Protein AF-A0A6M5YJH8-F1 (afdb_monomer_lite)

Structure (mmCIF, N/CA/C/O backbone):
data_AF-A0A6M5YJH8-F1
#
_entry.id   AF-A0A6M5YJH8-F1
#
loop_
_atom_site.group_PDB
_atom_site.id
_atom_site.type_symbol
_atom_site.label_atom_id
_atom_site.label_alt_id
_atom_site.label_comp_id
_atom_site.label_asym_id
_atom_site.label_entity_id
_atom_site.label_seq_id
_atom_site.pdbx_PDB_ins_code
_atom_site.Cartn_x
_atom_site.Cartn_y
_atom_site.Cartn_z
_atom_site.occupancy
_atom_site.B_iso_or_equiv
_atom_site.auth_seq_id
_atom_site.auth_comp_id
_atom_site.auth_asym_id
_atom_site.auth_atom_id
_atom_site.pdbx_PDB_model_num
ATOM 1 N N . MET A 1 1 ? -9.621 18.780 42.180 1.00 40.88 1 MET A N 1
ATOM 2 C CA . MET A 1 1 ? -9.526 19.104 40.741 1.00 40.88 1 MET A CA 1
ATOM 3 C C . MET A 1 1 ? -10.287 18.037 39.972 1.00 40.88 1 MET A C 1
ATOM 5 O O . MET A 1 1 ? -9.916 16.876 40.111 1.00 40.88 1 MET A O 1
ATOM 9 N N . PRO A 1 2 ? -11.373 18.365 39.254 1.00 40.75 2 PRO A N 1
ATOM 10 C CA . PRO A 1 2 ? -12.042 17.381 38.415 1.00 40.75 2 PRO A CA 1
ATOM 11 C C . PRO A 1 2 ? -11.092 17.004 37.271 1.00 40.75 2 PRO A C 1
ATOM 13 O O . PRO A 1 2 ? -10.666 17.864 36.504 1.00 40.75 2 PRO A O 1
ATOM 16 N N . LYS A 1 3 ? -10.703 15.727 37.198 1.00 43.22 3 LYS A N 1
ATOM 17 C CA . LYS A 1 3 ? -10.041 15.171 36.016 1.00 43.22 3 LYS A CA 1
ATOM 18 C C . LYS A 1 3 ? -11.093 15.141 34.916 1.00 43.22 3 LYS A C 1
ATOM 20 O O . LYS A 1 3 ? -12.004 14.321 34.972 1.00 43.22 3 LYS A O 1
ATOM 25 N N . THR A 1 4 ? -10.998 16.057 33.963 1.00 42.94 4 THR A N 1
ATOM 26 C CA . THR A 1 4 ? -11.805 16.035 32.744 1.00 42.94 4 THR A CA 1
ATOM 27 C C . THR A 1 4 ? -11.402 14.793 31.954 1.00 42.94 4 THR A C 1
ATOM 29 O O . THR A 1 4 ? -10.432 14.810 31.204 1.00 42.94 4 THR A O 1
ATOM 32 N N . THR A 1 5 ? -12.075 13.669 32.186 1.00 55.97 5 THR A N 1
ATOM 33 C CA . THR A 1 5 ? -11.948 12.491 31.329 1.00 55.97 5 THR A CA 1
ATOM 34 C C . THR A 1 5 ? -12.554 12.863 29.983 1.00 55.97 5 THR A C 1
ATOM 36 O O . THR A 1 5 ? -13.748 13.165 29.916 1.00 55.97 5 THR A O 1
ATOM 39 N N . ALA A 1 6 ? -11.724 12.923 28.940 1.00 58.44 6 ALA A N 1
ATOM 40 C CA . ALA A 1 6 ? -12.176 13.162 27.575 1.00 58.44 6 ALA A CA 1
ATOM 41 C C . ALA A 1 6 ? -13.304 12.182 27.212 1.00 58.44 6 ALA A C 1
ATOM 43 O O . ALA A 1 6 ? -13.327 11.042 27.685 1.00 58.44 6 ALA A O 1
ATOM 44 N N . LYS A 1 7 ? -14.259 12.635 26.392 1.00 64.12 7 LYS A N 1
ATOM 45 C CA . LYS A 1 7 ? -15.301 11.745 25.871 1.00 64.12 7 LYS A CA 1
ATOM 46 C C . LYS A 1 7 ? -14.638 10.630 25.047 1.00 64.12 7 LYS A C 1
ATOM 48 O O . LYS A 1 7 ? -13.722 10.947 24.289 1.00 64.12 7 LYS A O 1
ATOM 53 N N . PRO A 1 8 ? -15.121 9.378 25.135 1.00 71.56 8 PRO A N 1
ATOM 54 C CA . PRO A 1 8 ? -14.573 8.255 24.372 1.00 71.56 8 PRO A CA 1
ATOM 55 C C . PRO A 1 8 ? -14.451 8.544 22.868 1.00 71.56 8 PRO A C 1
ATOM 57 O O . PRO A 1 8 ? -13.453 8.189 22.256 1.00 71.56 8 PRO A O 1
ATOM 60 N N . GLU A 1 9 ? -15.419 9.269 22.299 1.00 70.12 9 GLU A N 1
ATOM 61 C CA . GLU A 1 9 ? -15.432 9.694 20.890 1.00 70.12 9 GLU A CA 1
ATOM 62 C C . GLU A 1 9 ? -14.234 10.585 20.524 1.00 70.12 9 GLU A C 1
ATOM 64 O O . GLU A 1 9 ? -13.583 10.350 19.512 1.00 70.12 9 GLU A O 1
ATOM 69 N N . ALA A 1 10 ? -13.875 11.548 21.382 1.00 72.06 10 ALA A N 1
ATOM 70 C CA . ALA A 1 10 ? -12.710 12.408 21.160 1.00 72.06 10 ALA A CA 1
ATOM 71 C C . ALA A 1 10 ? -11.399 11.603 21.204 1.00 72.06 10 ALA A C 1
ATOM 73 O O . ALA A 1 10 ? -10.447 11.911 20.497 1.00 72.06 10 ALA A O 1
ATOM 74 N N . THR A 1 11 ? -11.364 10.527 21.997 1.00 85.50 11 THR A N 1
ATOM 75 C CA . THR A 1 11 ? -10.196 9.636 22.081 1.00 85.50 11 THR A CA 1
ATOM 76 C C . THR A 1 11 ? -10.056 8.768 20.826 1.00 85.50 11 THR A C 1
ATOM 78 O O . THR A 1 11 ? -8.944 8.526 20.362 1.00 85.50 11 THR A O 1
ATOM 81 N N . VAL A 1 12 ? -11.180 8.324 20.249 1.00 87.50 12 VAL A N 1
ATOM 82 C CA . VAL A 1 12 ? -11.207 7.588 18.976 1.00 87.50 12 VAL A CA 1
ATOM 83 C C . VAL A 1 12 ? -10.781 8.490 17.818 1.00 87.50 12 VAL A C 1
ATOM 85 O O . VAL A 1 12 ? -9.939 8.082 17.021 1.00 87.50 12 VAL A O 1
ATOM 88 N N . GLU A 1 13 ? -11.299 9.718 17.746 1.00 89.69 13 GLU A N 1
ATOM 89 C CA . GLU A 1 13 ? -10.948 10.683 16.696 1.00 89.69 13 GLU A CA 1
ATOM 90 C C . GLU A 1 13 ? -9.448 11.019 16.707 1.00 89.69 13 GLU A C 1
ATOM 92 O O . GLU A 1 13 ? -8.788 10.953 15.669 1.00 89.69 13 GLU A O 1
ATOM 97 N N . GLU A 1 14 ? -8.874 11.281 17.885 1.00 91.44 14 GLU A N 1
ATOM 98 C CA . GLU A 1 14 ? -7.435 11.525 18.041 1.00 91.44 14 GLU A CA 1
ATOM 99 C C . GLU A 1 14 ? -6.587 10.328 17.583 1.00 91.44 14 GLU A C 1
ATOM 101 O O . GLU A 1 14 ? -5.581 10.496 16.886 1.00 91.44 14 GLU A O 1
ATOM 106 N N . ALA A 1 15 ? -6.985 9.106 17.944 1.00 90.94 15 ALA A N 1
ATOM 107 C CA . ALA A 1 15 ? -6.270 7.899 17.540 1.00 90.94 15 ALA A CA 1
ATOM 108 C C . ALA A 1 15 ? -6.384 7.643 16.023 1.00 90.94 15 ALA A C 1
ATOM 110 O O . ALA A 1 15 ? -5.407 7.246 15.381 1.00 90.94 15 ALA A O 1
ATOM 111 N N . MET A 1 16 ? -7.549 7.929 15.436 1.00 92.69 16 MET A N 1
ATOM 112 C CA . MET A 1 16 ? -7.777 7.868 13.991 1.00 92.69 16 MET A CA 1
ATOM 113 C C . MET A 1 16 ? -6.923 8.887 13.232 1.00 92.69 16 MET A C 1
ATOM 115 O O . MET A 1 16 ? -6.332 8.547 12.203 1.00 92.69 16 MET A O 1
ATOM 119 N N . GLU A 1 17 ? -6.806 10.113 13.743 1.00 94.12 17 GLU A N 1
ATOM 120 C CA . GLU A 1 17 ? -5.974 11.153 13.136 1.00 94.12 17 GLU A CA 1
ATOM 121 C C . GLU A 1 17 ? -4.484 10.792 13.199 1.00 94.12 17 GLU A C 1
ATOM 123 O O . GLU A 1 17 ? -3.777 10.933 12.201 1.00 94.12 17 GLU A O 1
ATOM 128 N N . ARG A 1 18 ? -4.009 10.207 14.306 1.00 92.69 18 ARG A N 1
ATOM 129 C CA . ARG A 1 18 ? -2.634 9.676 14.386 1.00 92.69 18 ARG A CA 1
ATOM 130 C C . ARG A 1 18 ? -2.371 8.597 13.338 1.00 92.69 18 ARG A C 1
ATOM 132 O O . ARG A 1 18 ? -1.361 8.645 12.639 1.00 92.69 18 ARG A O 1
ATOM 139 N N . LEU A 1 19 ? -3.298 7.651 13.170 1.00 92.50 19 LEU A N 1
ATOM 140 C CA . LEU A 1 19 ? -3.178 6.620 12.135 1.00 92.50 19 LEU A CA 1
ATOM 141 C C . LEU A 1 19 ? -3.170 7.230 10.722 1.00 92.50 19 LEU A C 1
ATOM 143 O O . LEU A 1 19 ? -2.428 6.778 9.844 1.00 92.50 19 LEU A O 1
ATOM 147 N N . ARG A 1 20 ? -3.972 8.274 10.489 1.00 93.25 20 ARG A N 1
ATOM 148 C CA . ARG A 1 20 ? -3.996 9.009 9.220 1.00 93.25 20 ARG A CA 1
ATOM 149 C C . ARG A 1 20 ? -2.658 9.693 8.937 1.00 93.25 20 ARG A C 1
ATOM 151 O O . ARG A 1 20 ? -2.169 9.580 7.811 1.00 93.25 20 ARG A O 1
ATOM 158 N N . GLN A 1 21 ? -2.077 10.372 9.923 1.00 93.62 21 GLN A N 1
ATOM 159 C CA . GLN A 1 21 ? -0.781 11.047 9.799 1.00 93.62 21 GLN A CA 1
ATOM 160 C C . GLN A 1 21 ? 0.330 10.047 9.480 1.00 93.62 21 GLN A C 1
ATOM 162 O O . GLN A 1 21 ? 0.995 10.194 8.453 1.00 93.62 21 GLN A O 1
ATOM 167 N N . ALA A 1 22 ? 0.407 8.945 10.232 1.00 91.44 22 ALA A N 1
ATOM 168 C CA . ALA A 1 22 ? 1.357 7.869 9.962 1.00 91.44 22 ALA A CA 1
ATOM 169 C C . ALA A 1 22 ? 1.209 7.309 8.534 1.00 91.44 22 ALA A C 1
ATOM 171 O O . ALA A 1 22 ? 2.189 7.096 7.817 1.00 91.44 22 ALA A O 1
ATOM 172 N N . ALA A 1 23 ? -0.029 7.123 8.059 1.00 87.81 23 ALA A N 1
ATOM 173 C CA . ALA A 1 23 ? -0.267 6.686 6.689 1.00 87.81 23 ALA A CA 1
ATOM 174 C C . ALA A 1 23 ? 0.224 7.716 5.652 1.00 87.81 23 ALA A C 1
ATOM 176 O O . ALA A 1 23 ? 0.737 7.313 4.602 1.00 87.81 23 ALA A O 1
ATOM 177 N N . ILE A 1 24 ? 0.036 9.019 5.885 1.00 88.31 24 ILE A N 1
ATOM 178 C CA . ILE A 1 24 ? 0.510 10.089 4.990 1.00 88.31 24 ILE A CA 1
ATOM 179 C C . ILE A 1 24 ? 2.037 10.094 4.926 1.00 88.31 24 ILE A C 1
ATOM 181 O O . ILE A 1 24 ? 2.582 10.075 3.823 1.00 88.31 24 ILE A O 1
ATOM 185 N N . GLU A 1 25 ? 2.714 10.059 6.067 1.00 88.69 25 GLU A N 1
ATOM 186 C CA . GLU A 1 25 ? 4.179 10.081 6.155 1.00 88.69 25 GLU A CA 1
ATOM 187 C C . GLU A 1 25 ? 4.822 8.835 5.539 1.00 88.69 25 GLU A C 1
ATOM 189 O O . GLU A 1 25 ? 5.839 8.927 4.844 1.00 88.69 25 GLU A O 1
ATOM 194 N N . ALA A 1 26 ? 4.151 7.683 5.655 1.00 87.44 26 ALA A N 1
ATOM 195 C CA . ALA A 1 26 ? 4.578 6.435 5.026 1.00 87.44 26 ALA A CA 1
ATOM 196 C C . ALA A 1 26 ? 4.678 6.534 3.493 1.00 87.44 26 ALA A C 1
ATOM 198 O O . ALA A 1 26 ? 5.285 5.679 2.849 1.00 87.44 26 ALA A O 1
ATOM 199 N N . ARG A 1 27 ? 4.096 7.568 2.864 1.00 87.00 27 ARG A N 1
ATOM 200 C CA . ARG A 1 27 ? 4.273 7.819 1.424 1.00 87.00 27 ARG A CA 1
ATOM 201 C C . ARG A 1 27 ? 5.726 8.113 1.063 1.00 87.00 27 ARG A C 1
ATOM 203 O O . ARG A 1 27 ? 6.143 7.754 -0.033 1.00 87.00 27 ARG A O 1
ATOM 210 N N . SER A 1 28 ? 6.462 8.777 1.949 1.00 83.31 28 SER A N 1
ATOM 211 C CA . SER A 1 28 ? 7.805 9.292 1.674 1.00 83.31 28 SER A CA 1
ATOM 212 C C . SER A 1 28 ? 8.906 8.625 2.489 1.00 83.31 28 SER A C 1
ATOM 214 O O . SER A 1 28 ? 10.058 8.719 2.080 1.00 83.31 28 SER A O 1
ATOM 216 N N . SER A 1 29 ? 8.587 7.949 3.597 1.00 84.75 29 SER A N 1
ATOM 217 C CA . SER A 1 29 ? 9.594 7.307 4.451 1.00 84.75 29 SER A CA 1
ATOM 218 C C . SER A 1 29 ? 9.104 5.986 5.046 1.00 84.75 29 SER A C 1
ATOM 220 O O . SER A 1 29 ? 7.933 5.846 5.394 1.00 84.75 29 SER A O 1
ATOM 222 N N . SER A 1 30 ? 10.014 5.020 5.196 1.00 85.19 30 SER A N 1
ATOM 223 C CA . SER A 1 30 ? 9.796 3.797 5.983 1.00 85.19 30 SER A CA 1
ATOM 224 C C . SER A 1 30 ? 10.021 3.984 7.479 1.00 85.19 30 SER A C 1
ATOM 226 O O . SER A 1 30 ? 9.683 3.093 8.251 1.00 85.19 30 SER A O 1
ATOM 228 N N . GLU A 1 31 ? 10.608 5.104 7.902 1.00 88.19 31 GLU A N 1
ATOM 229 C CA . GLU A 1 31 ? 10.970 5.355 9.305 1.00 88.19 31 GLU A CA 1
ATOM 230 C C . GLU A 1 31 ? 9.738 5.435 10.215 1.00 88.19 31 GLU A C 1
ATOM 232 O O . GLU A 1 31 ? 9.819 5.122 11.398 1.00 88.19 31 GLU A O 1
ATOM 237 N N . VAL A 1 32 ? 8.569 5.738 9.643 1.00 89.56 32 VAL A N 1
ATOM 238 C CA . VAL A 1 32 ? 7.291 5.770 10.365 1.00 89.56 32 VAL A CA 1
ATOM 239 C C . VAL A 1 32 ? 6.746 4.374 10.698 1.00 89.56 32 VAL A C 1
ATOM 241 O O . VAL A 1 32 ? 5.706 4.267 11.335 1.00 89.56 32 VAL A O 1
ATOM 244 N N . ALA A 1 33 ? 7.396 3.280 10.280 1.00 87.25 33 ALA A N 1
ATOM 245 C CA . ALA A 1 33 ? 6.866 1.923 10.456 1.00 87.25 33 ALA A CA 1
ATOM 246 C C . ALA A 1 33 ? 6.530 1.582 11.919 1.00 87.25 33 ALA A C 1
ATOM 248 O O . ALA A 1 33 ? 5.483 0.994 12.187 1.00 87.25 33 ALA A O 1
ATOM 249 N N . GLU A 1 34 ? 7.391 1.968 12.862 1.00 89.31 34 GLU A N 1
ATOM 250 C CA . GLU A 1 34 ? 7.181 1.684 14.284 1.00 89.31 34 GLU A CA 1
ATOM 251 C C . GLU A 1 34 ? 6.054 2.541 14.880 1.00 89.31 34 GLU A C 1
ATOM 253 O O . GLU A 1 34 ? 5.202 2.041 15.614 1.00 89.31 34 GLU A O 1
ATOM 258 N N . GLU A 1 35 ? 6.006 3.828 14.532 1.00 90.12 35 GLU A N 1
ATOM 259 C CA . GLU A 1 35 ? 4.946 4.740 14.972 1.00 90.12 35 GLU A CA 1
ATOM 260 C C . GLU A 1 35 ? 3.585 4.342 14.398 1.00 90.12 35 GLU A C 1
ATOM 262 O O . GLU A 1 35 ? 2.579 4.300 15.105 1.00 90.12 35 GLU A O 1
ATOM 267 N N . ALA A 1 36 ? 3.567 3.957 13.128 1.00 89.88 36 ALA A N 1
ATOM 268 C CA . ALA A 1 36 ? 2.400 3.443 12.448 1.00 89.88 36 ALA A CA 1
ATOM 269 C C . ALA A 1 36 ? 1.862 2.165 13.111 1.00 89.88 36 ALA A C 1
ATOM 271 O O . ALA A 1 36 ? 0.651 2.025 13.293 1.00 89.88 36 ALA A O 1
ATOM 272 N N . GLN A 1 37 ? 2.754 1.257 13.516 1.00 89.31 37 GLN A N 1
ATOM 273 C CA . GLN A 1 37 ? 2.387 0.050 14.252 1.00 89.31 37 GLN A CA 1
ATOM 274 C C . GLN A 1 37 ? 1.783 0.394 15.621 1.00 89.31 37 GLN A C 1
ATOM 276 O O . GLN A 1 37 ? 0.703 -0.098 15.946 1.00 89.31 37 GLN A O 1
ATOM 281 N N . LYS A 1 38 ? 2.408 1.310 16.374 1.00 92.00 38 LYS A N 1
ATOM 282 C CA . LYS A 1 38 ? 1.885 1.810 17.658 1.00 92.00 38 LYS A CA 1
ATOM 283 C C . LYS A 1 38 ? 0.508 2.460 17.511 1.00 92.00 38 LYS A C 1
ATOM 285 O O . LYS A 1 38 ? -0.364 2.240 18.347 1.00 92.00 38 LYS A O 1
ATOM 290 N N . ALA A 1 39 ? 0.280 3.228 16.444 1.00 90.38 39 ALA A N 1
ATOM 291 C CA . ALA A 1 39 ? -1.020 3.839 16.169 1.00 90.38 39 ALA A CA 1
ATOM 292 C C . ALA A 1 39 ? -2.105 2.780 15.910 1.00 90.38 39 ALA A C 1
ATOM 294 O O . ALA A 1 39 ? -3.214 2.894 16.431 1.00 90.38 39 ALA A O 1
ATOM 295 N N . VAL A 1 40 ? -1.786 1.724 15.152 1.00 90.88 40 VAL A N 1
ATOM 296 C CA . VAL A 1 40 ? -2.705 0.597 14.916 1.00 90.88 40 VAL A CA 1
ATOM 297 C C . VAL A 1 40 ? -2.989 -0.173 16.208 1.00 90.88 40 VAL A C 1
ATOM 299 O O . VAL A 1 40 ? -4.143 -0.508 16.472 1.00 90.88 40 VAL A O 1
ATOM 302 N N . GLU A 1 41 ? -1.965 -0.460 17.011 1.00 90.50 41 GLU A N 1
ATOM 303 C CA . GLU A 1 41 ? -2.106 -1.145 18.302 1.00 90.50 41 GLU A CA 1
ATOM 304 C C . GLU A 1 41 ? -2.998 -0.353 19.255 1.00 90.50 41 GLU A C 1
ATOM 306 O O . GLU A 1 41 ? -3.983 -0.895 19.756 1.00 90.50 41 GLU A O 1
ATOM 311 N N . HIS A 1 42 ? -2.744 0.947 19.398 1.00 90.50 42 HIS A N 1
ATOM 312 C CA . HIS A 1 42 ? -3.559 1.824 20.230 1.00 90.50 42 HIS A CA 1
ATOM 313 C C . HIS A 1 42 ? -5.028 1.868 19.777 1.00 90.50 42 HIS A C 1
ATOM 315 O O . HIS A 1 42 ? -5.942 1.802 20.599 1.00 90.50 42 HIS A O 1
ATOM 321 N N . LEU A 1 43 ? -5.281 1.913 18.464 1.00 90.94 43 LEU A N 1
ATOM 322 C CA . LEU A 1 43 ? -6.644 1.889 17.930 1.00 90.94 43 LEU A CA 1
ATOM 323 C C . LEU A 1 43 ? -7.366 0.566 18.245 1.00 90.94 43 LEU A C 1
ATOM 325 O O . LEU A 1 43 ? -8.557 0.566 18.559 1.00 90.94 43 LEU A O 1
ATOM 329 N N . ASN A 1 44 ? -6.648 -0.561 18.194 1.00 90.69 44 ASN A N 1
ATOM 330 C CA . ASN A 1 44 ? -7.191 -1.872 18.556 1.00 90.69 44 ASN A CA 1
ATOM 331 C C . ASN A 1 44 ? -7.486 -1.980 20.058 1.00 90.69 44 ASN A C 1
ATOM 333 O O . ASN A 1 44 ? -8.495 -2.578 20.429 1.00 90.69 44 ASN A O 1
ATOM 337 N N . GLU A 1 45 ? -6.641 -1.403 20.915 1.00 90.88 45 GLU A N 1
ATOM 338 C CA . GLU A 1 45 ? -6.878 -1.333 22.361 1.00 90.88 45 GLU A CA 1
ATOM 339 C C . GLU A 1 45 ? -8.142 -0.529 22.679 1.00 90.88 45 GLU A C 1
ATOM 341 O O . GLU A 1 45 ? -8.998 -1.002 23.429 1.00 90.88 45 GLU A O 1
ATOM 346 N N . LEU A 1 46 ? -8.306 0.645 22.056 1.00 90.50 46 LEU A N 1
ATOM 347 C CA . LEU A 1 46 ? -9.514 1.463 22.196 1.00 90.50 46 LEU A CA 1
ATOM 348 C C . LEU A 1 46 ? -10.760 0.707 21.724 1.00 90.50 46 LEU A C 1
ATOM 350 O O . LEU A 1 46 ? -11.774 0.693 22.424 1.00 90.50 46 LEU A O 1
ATOM 354 N N . TYR A 1 47 ? -10.676 0.026 20.577 1.00 90.25 47 TYR A N 1
ATOM 355 C CA . TYR A 1 47 ? -11.776 -0.787 20.062 1.00 90.25 47 TYR A CA 1
ATOM 356 C C . TYR A 1 47 ? -12.120 -1.955 20.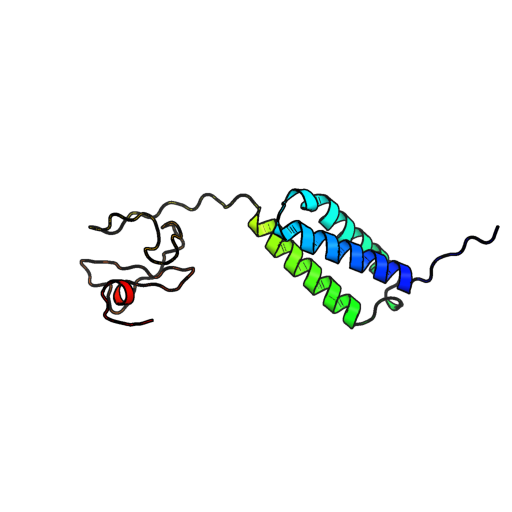993 1.00 90.25 47 TYR A C 1
ATOM 358 O O . TYR A 1 47 ? -13.293 -2.241 21.218 1.00 90.25 47 TYR A O 1
ATOM 366 N N . ALA A 1 48 ? -11.123 -2.631 21.568 1.00 90.69 48 ALA A N 1
ATOM 367 C CA . ALA A 1 48 ? -11.346 -3.719 22.515 1.00 90.69 48 ALA A CA 1
ATOM 368 C C . ALA A 1 48 ? -11.982 -3.229 23.825 1.00 90.69 48 ALA A C 1
ATOM 370 O O . ALA A 1 48 ? -12.850 -3.913 24.369 1.00 90.69 48 ALA A O 1
ATOM 371 N N . ALA A 1 49 ? -11.574 -2.052 24.307 1.00 90.00 49 ALA A N 1
ATOM 372 C CA . ALA A 1 49 ? -12.076 -1.457 25.540 1.00 90.00 49 ALA A CA 1
ATOM 373 C C . ALA A 1 49 ? -13.504 -0.913 25.400 1.00 90.00 49 ALA A C 1
ATOM 375 O O . ALA A 1 49 ? -14.303 -1.053 26.325 1.00 90.00 49 ALA A O 1
ATOM 376 N N . ASN A 1 50 ? -13.838 -0.291 24.264 1.00 89.19 50 ASN A N 1
ATOM 377 C CA . ASN A 1 50 ? -15.153 0.301 24.048 1.00 89.19 50 ASN A CA 1
ATOM 378 C C . ASN A 1 50 ? -15.566 0.278 22.570 1.00 89.19 50 ASN A C 1
ATOM 380 O O . ASN A 1 50 ? -15.413 1.259 21.844 1.00 89.19 50 ASN A O 1
ATOM 384 N N . LYS A 1 51 ? -16.153 -0.841 22.137 1.00 90.56 51 LYS A N 1
ATOM 385 C CA . LYS A 1 51 ? -16.644 -1.011 20.759 1.00 90.56 51 LYS A CA 1
ATOM 386 C C . LYS A 1 51 ? -17.772 -0.051 20.391 1.00 90.56 51 LYS A C 1
ATOM 388 O O . LYS A 1 51 ? -17.885 0.310 19.227 1.00 90.56 51 LYS A O 1
ATOM 393 N N . GLU A 1 52 ? -18.607 0.336 21.354 1.00 89.88 52 GLU A N 1
ATOM 394 C CA . GLU A 1 52 ? -19.778 1.192 21.116 1.00 89.88 52 GLU A CA 1
ATOM 395 C C . GLU A 1 52 ? -19.388 2.637 20.792 1.00 89.88 52 GLU A C 1
ATOM 397 O O . GLU A 1 52 ? -20.157 3.349 20.154 1.00 89.88 52 GLU A O 1
ATOM 402 N N . ALA A 1 53 ? -18.175 3.054 21.169 1.00 88.81 53 ALA A N 1
ATOM 403 C CA . ALA A 1 53 ? -17.619 4.349 20.787 1.00 88.81 53 ALA A CA 1
ATOM 404 C C . ALA A 1 53 ? -17.195 4.427 19.309 1.00 88.81 53 ALA A C 1
ATOM 406 O O . ALA A 1 53 ? -16.846 5.507 18.843 1.00 88.81 53 ALA A O 1
ATOM 407 N N . PHE A 1 54 ? -17.204 3.307 18.576 1.00 90.12 54 PHE A N 1
ATOM 408 C CA . PHE A 1 54 ? -16.860 3.264 17.159 1.00 90.12 54 PHE A CA 1
ATOM 409 C C . PHE A 1 54 ? -18.114 3.122 16.312 1.00 90.12 54 PHE A C 1
ATOM 411 O O . PHE A 1 54 ? -18.873 2.156 16.434 1.00 90.12 54 PHE A O 1
ATOM 418 N N . THR A 1 55 ? -18.287 4.031 15.362 1.00 91.88 55 THR A N 1
ATOM 419 C CA . THR A 1 55 ? -19.296 3.856 14.325 1.00 91.88 55 THR A CA 1
ATOM 420 C C . THR A 1 55 ? -18.842 2.812 13.301 1.00 91.88 55 THR A C 1
ATOM 422 O O . THR A 1 55 ? -17.660 2.488 13.147 1.00 91.88 55 THR A O 1
ATOM 425 N N . ALA A 1 56 ? -19.791 2.298 12.516 1.00 91.31 56 ALA A N 1
ATOM 426 C CA . ALA A 1 56 ? -19.467 1.430 11.385 1.00 91.31 56 ALA A CA 1
ATOM 427 C C . ALA A 1 56 ? -18.598 2.137 10.325 1.00 91.31 56 ALA A C 1
ATOM 429 O O . ALA A 1 56 ? -17.929 1.477 9.526 1.00 91.31 56 ALA A O 1
ATOM 430 N N . GLU A 1 57 ? -18.633 3.468 10.257 1.00 91.12 57 GLU A N 1
ATOM 431 C CA . GLU A 1 57 ? -17.768 4.244 9.372 1.00 91.12 57 GLU A CA 1
ATOM 432 C C . GLU A 1 57 ? -16.340 4.330 9.910 1.00 91.12 57 GLU A C 1
ATOM 434 O O . GLU A 1 57 ? -15.417 4.050 9.148 1.00 91.12 57 GLU A O 1
ATOM 439 N N . ASP A 1 58 ? -16.155 4.554 11.213 1.00 89.25 58 ASP A N 1
ATOM 440 C CA . ASP A 1 58 ? -14.828 4.586 11.847 1.00 89.25 58 ASP A CA 1
ATOM 441 C C . ASP A 1 58 ? -14.081 3.271 11.639 1.00 89.25 58 ASP A C 1
ATOM 443 O O . ASP A 1 58 ? -12.931 3.255 11.199 1.00 89.25 58 ASP A O 1
ATOM 447 N N . VAL A 1 59 ? -14.763 2.140 11.856 1.00 89.81 59 VAL A N 1
ATOM 448 C CA . VAL A 1 59 ? -14.181 0.808 11.637 1.00 89.81 59 VAL A CA 1
ATOM 449 C C . VAL A 1 59 ? -13.802 0.603 10.168 1.00 89.81 59 VAL A C 1
ATOM 451 O O . VAL A 1 59 ? -12.739 0.050 9.865 1.00 89.81 59 VAL A O 1
ATOM 454 N N . ARG A 1 60 ? -14.648 1.042 9.227 1.00 90.94 60 ARG A N 1
ATOM 455 C CA . ARG A 1 60 ? -14.337 0.956 7.791 1.00 90.94 60 ARG A CA 1
ATOM 456 C C . ARG A 1 60 ? -13.131 1.822 7.446 1.00 90.94 60 ARG A C 1
ATOM 458 O O . ARG A 1 60 ? -12.215 1.341 6.779 1.00 90.94 60 ARG A O 1
ATOM 465 N N . PHE A 1 61 ? -13.102 3.060 7.924 1.00 91.75 61 PHE A N 1
ATOM 466 C CA . PHE A 1 61 ? -12.037 4.005 7.628 1.00 91.75 61 PHE A CA 1
ATOM 467 C C . PHE A 1 61 ? -10.697 3.566 8.238 1.00 91.75 61 PHE A C 1
ATOM 469 O O . PHE A 1 61 ? -9.682 3.570 7.541 1.00 91.75 61 PHE A O 1
ATOM 476 N N . ALA A 1 62 ? -10.696 3.055 9.472 1.00 88.81 62 ALA A N 1
ATOM 477 C CA . ALA A 1 62 ? -9.515 2.491 10.124 1.00 88.81 62 ALA A CA 1
ATOM 478 C C . ALA A 1 62 ? -8.905 1.340 9.310 1.00 88.81 62 ALA A C 1
ATOM 480 O O . ALA A 1 62 ? -7.693 1.286 9.089 1.00 88.81 62 ALA A O 1
ATOM 481 N N . ASN A 1 63 ? -9.748 0.438 8.796 1.00 90.38 63 ASN A N 1
ATOM 482 C CA . ASN A 1 63 ? -9.297 -0.670 7.954 1.00 90.38 63 ASN A CA 1
ATOM 483 C C . ASN A 1 63 ? -8.718 -0.195 6.613 1.00 90.38 63 ASN A C 1
ATOM 485 O O . ASN A 1 63 ? -7.717 -0.752 6.154 1.00 90.38 63 ASN A O 1
ATOM 489 N N . VAL A 1 64 ? -9.299 0.845 6.004 1.00 91.38 64 VAL A N 1
ATOM 490 C CA . VAL A 1 64 ? -8.751 1.476 4.791 1.00 91.38 64 VAL A CA 1
ATOM 491 C C . VAL A 1 64 ? -7.371 2.075 5.068 1.00 91.38 64 VAL A C 1
ATOM 493 O O . VAL A 1 64 ? -6.434 1.819 4.308 1.00 91.38 64 VAL A O 1
ATOM 496 N N . LEU A 1 65 ? -7.218 2.826 6.164 1.00 88.94 65 LEU A N 1
ATOM 497 C CA . LEU A 1 65 ? -5.934 3.412 6.556 1.00 88.94 65 LEU A CA 1
ATOM 498 C C . LEU A 1 65 ? -4.879 2.334 6.815 1.00 88.94 65 LEU A C 1
ATOM 500 O O . LEU A 1 65 ? -3.774 2.432 6.283 1.00 88.94 65 LEU A O 1
ATOM 504 N N . ARG A 1 66 ? -5.235 1.263 7.534 1.00 87.69 66 ARG A N 1
ATOM 505 C CA . ARG A 1 66 ? -4.346 0.119 7.786 1.00 87.69 66 ARG A CA 1
ATOM 506 C C . ARG A 1 66 ? -3.894 -0.558 6.489 1.00 87.69 66 ARG A C 1
ATOM 508 O O . ARG A 1 66 ? -2.713 -0.857 6.333 1.00 87.69 66 ARG A O 1
ATOM 515 N N . GLY A 1 67 ? -4.811 -0.774 5.544 1.00 82.94 67 GLY A N 1
ATOM 516 C CA . GLY A 1 67 ? -4.482 -1.342 4.233 1.00 82.94 67 GLY A CA 1
ATOM 517 C C . GLY A 1 67 ? -3.537 -0.447 3.426 1.00 82.94 67 GLY A C 1
ATOM 518 O O . GLY A 1 67 ? -2.532 -0.919 2.892 1.00 82.94 67 GLY A O 1
ATOM 519 N N . ALA A 1 68 ? -3.816 0.859 3.381 1.00 84.31 68 ALA A N 1
ATOM 520 C CA . ALA A 1 68 ? -2.970 1.831 2.693 1.00 84.31 68 ALA A CA 1
ATOM 521 C C . ALA A 1 68 ? -1.569 1.927 3.316 1.00 84.31 68 ALA A C 1
ATOM 523 O O . ALA A 1 68 ? -0.576 2.003 2.593 1.00 84.31 68 ALA A O 1
ATOM 524 N N . LEU A 1 69 ? -1.489 1.907 4.645 1.00 87.56 69 LEU A N 1
ATOM 525 C CA . LEU A 1 69 ? -0.242 1.914 5.395 1.00 87.56 69 LEU A CA 1
ATOM 526 C C . LEU A 1 69 ? 0.601 0.668 5.088 1.00 87.56 69 LEU A C 1
ATOM 528 O O . LEU A 1 69 ? 1.769 0.806 4.734 1.00 87.56 69 LEU A O 1
ATOM 532 N N . GLY A 1 70 ? 0.002 -0.527 5.121 1.00 84.00 70 GLY A N 1
ATOM 533 C CA . GLY A 1 70 ? 0.690 -1.774 4.772 1.00 84.00 70 GLY A CA 1
ATOM 534 C C . GLY A 1 70 ? 1.253 -1.762 3.348 1.00 84.00 70 GLY A C 1
ATOM 535 O O . GLY A 1 70 ? 2.413 -2.110 3.141 1.00 84.00 70 GLY A O 1
ATOM 536 N N . ALA A 1 71 ? 0.475 -1.284 2.371 1.00 83.38 71 ALA A N 1
ATOM 537 C CA . ALA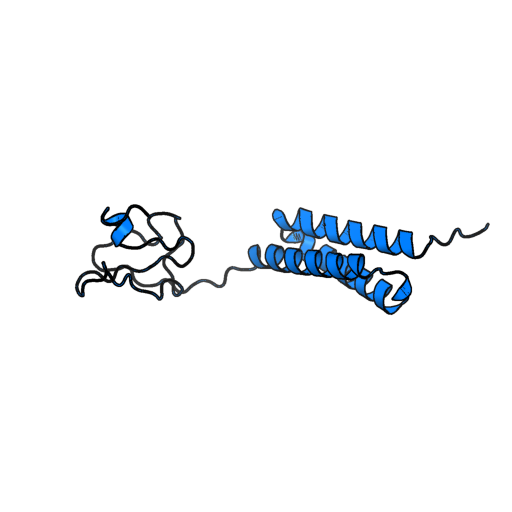 A 1 71 ? 0.937 -1.150 0.988 1.00 83.38 71 ALA A CA 1
ATOM 538 C C . ALA A 1 71 ? 2.108 -0.158 0.844 1.00 83.38 71 ALA A C 1
ATOM 540 O O . ALA A 1 71 ? 3.044 -0.412 0.086 1.00 83.38 71 ALA A O 1
ATOM 541 N N . ARG A 1 72 ? 2.072 0.962 1.577 1.00 87.25 72 ARG A N 1
ATOM 542 C CA . ARG A 1 72 ? 3.132 1.983 1.561 1.00 87.25 72 ARG A CA 1
ATOM 543 C C . ARG A 1 72 ? 4.415 1.482 2.210 1.00 87.25 72 ARG A C 1
ATOM 545 O O . ARG A 1 72 ? 5.471 1.571 1.596 1.00 87.25 72 ARG A O 1
ATOM 552 N N . LEU A 1 73 ? 4.327 0.896 3.401 1.00 84.12 73 LEU A N 1
ATOM 553 C CA . LEU A 1 73 ? 5.489 0.333 4.088 1.00 84.12 73 LEU A CA 1
ATOM 554 C C . LEU A 1 73 ? 6.106 -0.825 3.292 1.00 84.12 73 LEU A C 1
ATOM 556 O O . LEU A 1 73 ? 7.324 -0.891 3.155 1.00 84.12 73 LEU A O 1
ATOM 560 N N . ALA A 1 74 ? 5.284 -1.680 2.674 1.00 83.75 74 ALA A N 1
ATOM 561 C CA . ALA A 1 74 ? 5.769 -2.742 1.793 1.00 83.75 74 ALA A CA 1
ATOM 562 C C . ALA A 1 74 ? 6.512 -2.205 0.556 1.00 83.75 74 ALA A C 1
ATOM 564 O O . ALA A 1 74 ? 7.448 -2.849 0.087 1.00 83.75 74 ALA A O 1
ATOM 565 N N . ALA A 1 75 ? 6.143 -1.026 0.043 1.00 81.06 75 ALA A N 1
ATOM 566 C CA . ALA A 1 75 ? 6.844 -0.395 -1.078 1.00 81.06 75 ALA A CA 1
ATOM 567 C C . ALA A 1 75 ? 8.276 0.047 -0.722 1.00 81.06 75 ALA A C 1
ATOM 569 O O . ALA A 1 75 ? 9.133 0.089 -1.609 1.00 81.06 75 ALA A O 1
ATOM 570 N N . HIS A 1 76 ? 8.528 0.339 0.558 1.00 81.12 76 HIS A N 1
ATOM 571 C CA . HIS A 1 76 ? 9.862 0.633 1.095 1.00 81.12 76 HIS A CA 1
ATOM 572 C C . HIS A 1 76 ? 10.592 -0.600 1.627 1.00 81.12 76 HIS A C 1
ATOM 574 O O . HIS A 1 76 ? 11.790 -0.537 1.901 1.00 81.12 76 HIS A O 1
ATOM 580 N N . GLY A 1 77 ? 9.884 -1.720 1.781 1.00 71.38 77 GLY A N 1
ATOM 581 C CA . GLY A 1 77 ? 10.487 -2.989 2.156 1.00 71.38 77 GLY A CA 1
ATOM 582 C C . GLY A 1 77 ? 11.594 -3.385 1.174 1.00 71.38 77 GLY A C 1
ATOM 583 O O . GLY A 1 77 ? 11.587 -2.952 0.013 1.00 71.38 77 GLY A O 1
ATOM 584 N N . PRO A 1 78 ? 12.559 -4.214 1.609 1.00 63.50 78 PRO A N 1
ATOM 585 C CA . PRO A 1 78 ? 13.592 -4.716 0.721 1.00 63.50 78 PRO A CA 1
ATOM 586 C C . PRO A 1 78 ? 12.906 -5.389 -0.465 1.00 63.50 78 PRO A C 1
ATOM 588 O O . PRO A 1 78 ? 12.244 -6.418 -0.318 1.00 63.50 78 PRO A O 1
ATOM 591 N N . LYS A 1 79 ? 13.037 -4.784 -1.651 1.00 65.88 79 LYS A N 1
ATOM 592 C CA . LYS A 1 79 ? 12.612 -5.419 -2.895 1.00 65.88 79 LYS A CA 1
ATOM 593 C C . LYS A 1 79 ? 13.414 -6.703 -2.969 1.00 65.88 79 LYS A C 1
ATOM 595 O O . LYS A 1 79 ? 14.632 -6.639 -3.140 1.00 65.88 79 LYS A O 1
ATOM 600 N N . VAL A 1 80 ? 12.748 -7.843 -2.763 1.00 64.00 80 VAL A N 1
ATOM 601 C CA . VAL A 1 80 ? 13.359 -9.159 -2.955 1.00 64.00 80 VAL A CA 1
ATOM 602 C C . VAL A 1 80 ? 14.099 -9.074 -4.276 1.00 64.00 80 VAL A C 1
ATOM 604 O O . VAL A 1 80 ? 13.511 -8.645 -5.271 1.00 64.00 80 VAL A O 1
ATOM 607 N N . ALA A 1 81 ? 15.405 -9.341 -4.248 1.00 65.44 81 ALA A N 1
ATOM 608 C CA . ALA A 1 81 ? 16.234 -9.202 -5.427 1.00 65.44 81 ALA A CA 1
ATOM 609 C C . ALA A 1 81 ? 15.652 -10.120 -6.500 1.00 65.44 81 ALA A C 1
ATOM 611 O O . ALA A 1 81 ? 15.793 -11.341 -6.435 1.00 65.44 81 ALA A O 1
ATOM 612 N N . HIS A 1 82 ? 14.931 -9.519 -7.441 1.00 75.19 82 HIS A N 1
ATOM 613 C CA . HIS A 1 82 ? 14.303 -10.260 -8.508 1.00 75.19 82 HIS A CA 1
ATOM 614 C C . HIS A 1 82 ? 15.404 -10.950 -9.314 1.00 75.19 82 HIS A C 1
ATOM 616 O O . HIS A 1 82 ? 16.461 -10.375 -9.608 1.00 75.19 8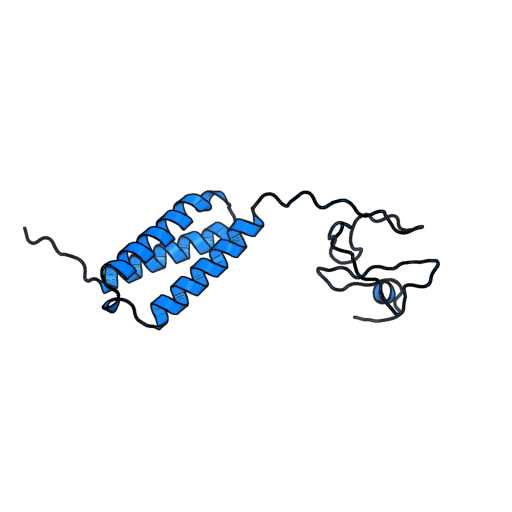2 HIS A O 1
ATOM 622 N N . THR A 1 83 ? 15.176 -12.217 -9.632 1.00 81.69 83 THR A N 1
ATOM 623 C CA . THR A 1 83 ? 16.117 -13.005 -10.411 1.00 81.69 83 THR A CA 1
ATOM 624 C C . THR A 1 83 ? 16.120 -12.453 -11.827 1.00 81.69 83 THR A C 1
ATOM 626 O O . THR A 1 83 ? 15.137 -12.552 -12.565 1.00 81.69 83 THR A O 1
ATOM 629 N N . LYS A 1 84 ? 17.249 -11.860 -12.230 1.00 83.19 84 LYS A N 1
ATOM 630 C CA . LYS A 1 84 ? 17.414 -11.327 -13.585 1.00 83.19 84 LYS A CA 1
ATOM 631 C C . LYS A 1 84 ? 17.059 -12.402 -14.605 1.00 83.19 84 LYS A C 1
ATOM 633 O O . LYS A 1 84 ? 17.639 -13.488 -14.612 1.00 83.19 84 LYS A O 1
ATOM 638 N N . LYS A 1 85 ? 16.139 -12.078 -15.509 1.00 84.94 85 LYS A N 1
ATOM 639 C CA . LYS A 1 85 ? 15.761 -12.983 -16.591 1.00 84.94 85 LYS A CA 1
ATOM 640 C C . LYS A 1 85 ? 16.630 -12.687 -17.803 1.00 84.94 85 LYS A C 1
ATOM 642 O O . LYS A 1 85 ? 16.863 -11.529 -18.144 1.00 84.94 85 LYS A O 1
ATOM 647 N N . ALA A 1 86 ? 17.098 -13.734 -18.481 1.00 82.81 86 ALA A N 1
ATOM 648 C CA . ALA A 1 86 ? 17.955 -13.580 -19.653 1.00 82.81 86 ALA A CA 1
ATOM 649 C C . ALA A 1 86 ? 17.316 -12.645 -20.694 1.00 82.81 86 ALA A C 1
ATOM 651 O O . ALA A 1 86 ? 16.105 -12.718 -20.956 1.00 82.81 86 ALA A O 1
ATOM 652 N N . LYS A 1 87 ? 18.142 -11.780 -21.294 1.00 81.56 87 LYS A N 1
ATOM 653 C CA . LYS A 1 87 ? 17.738 -10.924 -22.413 1.00 81.56 87 LYS A CA 1
ATOM 654 C C . LYS A 1 87 ? 17.325 -11.792 -23.599 1.00 81.56 87 LYS A C 1
ATOM 656 O O . LYS A 1 87 ? 17.896 -12.854 -23.844 1.00 81.56 87 LYS A O 1
ATOM 661 N N . ARG A 1 88 ? 16.331 -11.329 -24.353 1.00 79.81 88 ARG A N 1
ATOM 662 C CA . ARG A 1 88 ? 15.959 -11.956 -25.624 1.00 79.81 88 ARG A CA 1
ATOM 663 C C . ARG A 1 88 ? 17.123 -11.826 -26.610 1.00 79.81 88 ARG A C 1
ATOM 665 O O . ARG A 1 88 ? 17.823 -10.814 -26.619 1.00 79.81 88 ARG A O 1
ATOM 672 N N . LYS A 1 89 ? 17.297 -12.826 -27.477 1.00 75.94 89 LYS A N 1
ATOM 673 C CA . LYS A 1 89 ? 18.275 -12.771 -28.570 1.00 75.94 89 LYS A CA 1
ATOM 674 C C . LYS A 1 89 ? 18.060 -11.500 -29.405 1.00 75.94 89 LYS A C 1
ATOM 676 O O . LYS A 1 89 ? 16.963 -11.266 -29.907 1.00 75.94 89 LYS A O 1
ATOM 681 N N . GLY A 1 90 ? 19.104 -10.681 -29.523 1.00 76.62 90 GLY A N 1
ATOM 682 C CA . GLY A 1 90 ? 19.084 -9.423 -30.276 1.00 76.62 90 GLY A CA 1
ATOM 683 C C . GLY A 1 90 ? 18.558 -8.196 -29.520 1.00 76.62 90 GLY A C 1
ATOM 684 O O . GLY A 1 90 ? 18.633 -7.098 -30.065 1.00 76.62 90 GLY A O 1
ATOM 685 N N . ASP A 1 91 ? 18.066 -8.330 -28.282 1.00 80.62 91 ASP A N 1
ATOM 686 C CA . ASP A 1 91 ? 17.669 -7.171 -27.473 1.00 80.62 91 ASP A CA 1
ATOM 687 C C . ASP A 1 91 ? 18.847 -6.633 -26.654 1.00 80.62 91 ASP A C 1
ATOM 689 O O . ASP A 1 91 ? 19.605 -7.392 -26.045 1.00 80.62 91 ASP A O 1
ATOM 693 N N . LYS A 1 92 ? 18.995 -5.306 -26.630 1.00 81.81 92 LYS A N 1
ATOM 694 C CA . LYS A 1 92 ? 20.061 -4.625 -25.876 1.00 81.81 92 LYS A CA 1
ATOM 695 C C . LYS A 1 92 ? 19.605 -4.179 -24.486 1.00 81.81 92 LYS A C 1
ATOM 697 O O . LYS A 1 92 ? 20.450 -3.999 -23.615 1.00 81.81 92 LYS A O 1
ATOM 702 N N . LEU A 1 93 ? 18.295 -4.037 -24.286 1.00 85.06 93 LEU A N 1
ATOM 703 C CA . LEU A 1 93 ? 17.702 -3.517 -23.056 1.00 85.06 93 LEU A CA 1
ATOM 704 C C . LEU A 1 93 ? 17.544 -4.630 -22.012 1.00 85.06 93 LEU A C 1
ATOM 706 O O . LEU A 1 93 ? 17.155 -5.754 -22.332 1.00 85.06 93 LEU A O 1
ATOM 710 N N . ASP A 1 94 ? 17.839 -4.302 -20.760 1.00 88.81 94 ASP A N 1
ATOM 711 C CA . ASP A 1 94 ? 17.602 -5.119 -19.565 1.00 88.81 94 ASP A CA 1
ATOM 712 C C . ASP A 1 94 ? 16.364 -4.654 -18.781 1.00 88.81 94 ASP A C 1
ATOM 714 O O . ASP A 1 94 ? 16.154 -5.049 -17.639 1.00 88.81 94 ASP A O 1
ATOM 718 N N . HIS A 1 95 ? 15.531 -3.828 -19.408 1.00 90.19 95 HIS A N 1
ATOM 719 C CA . HIS A 1 95 ? 14.315 -3.248 -18.857 1.00 90.19 95 HIS A CA 1
ATOM 720 C C . HIS A 1 95 ? 13.237 -3.128 -19.943 1.00 90.19 95 HIS A C 1
ATOM 722 O O . HIS A 1 95 ? 13.501 -3.244 -21.144 1.00 90.19 95 HIS A O 1
ATOM 728 N N . CYS A 1 96 ? 11.994 -2.893 -19.526 1.00 88.81 96 CYS A N 1
ATOM 729 C CA . CYS A 1 96 ? 10.903 -2.555 -20.423 1.00 88.81 96 CYS A CA 1
ATOM 730 C C . CYS A 1 96 ? 11.229 -1.260 -21.170 1.00 88.81 96 CYS A C 1
ATOM 732 O O . CYS A 1 96 ? 11.438 -0.219 -20.552 1.00 88.81 96 CYS A O 1
ATOM 734 N N . TRP A 1 97 ? 11.179 -1.311 -22.500 1.00 88.69 97 TRP A N 1
ATOM 735 C CA . TRP A 1 97 ? 11.428 -0.162 -23.372 1.00 88.69 97 TRP A CA 1
ATOM 736 C C . TRP A 1 97 ? 10.486 1.033 -23.126 1.00 88.69 97 TRP A C 1
ATOM 738 O O . TRP A 1 97 ? 10.823 2.141 -23.528 1.00 88.69 97 TRP A O 1
ATOM 748 N N . ARG A 1 98 ? 9.319 0.814 -22.495 1.00 89.69 98 ARG A N 1
ATOM 749 C CA . ARG A 1 98 ? 8.299 1.843 -22.227 1.00 89.69 98 ARG A CA 1
ATOM 750 C C . ARG A 1 98 ? 8.389 2.411 -20.811 1.00 89.69 98 ARG A C 1
ATOM 752 O O . ARG A 1 98 ? 8.497 3.617 -20.649 1.00 89.69 98 ARG A O 1
ATOM 759 N N . CYS A 1 99 ? 8.317 1.559 -19.786 1.00 87.06 99 CYS A N 1
ATOM 760 C CA . CYS A 1 99 ? 8.205 1.994 -18.385 1.00 87.06 99 CYS A CA 1
ATOM 761 C C . CYS A 1 99 ? 9.474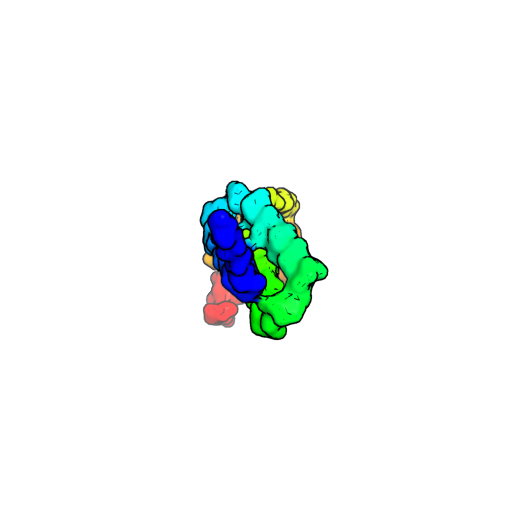 1.775 -17.550 1.00 87.06 99 CYS A C 1
ATOM 763 O O . CYS A 1 99 ? 9.424 1.905 -16.330 1.00 87.06 99 CYS A O 1
ATOM 765 N N . LEU A 1 100 ? 10.589 1.389 -18.181 1.00 90.12 100 LEU A N 1
ATOM 766 C CA . LEU A 1 100 ? 11.894 1.172 -17.540 1.00 90.12 100 LEU A CA 1
ATOM 767 C C . LEU A 1 100 ? 11.913 0.106 -16.429 1.00 90.12 100 LEU A C 1
ATOM 769 O O . LEU A 1 100 ? 12.907 -0.037 -15.722 1.00 90.12 100 LEU A O 1
ATOM 773 N N . THR A 1 101 ? 10.852 -0.694 -16.283 1.00 86.69 101 THR A N 1
ATOM 774 C CA . THR A 1 101 ? 10.824 -1.806 -15.324 1.00 86.69 101 THR A CA 1
ATOM 775 C C . THR A 1 101 ? 11.893 -2.843 -15.686 1.00 86.69 101 THR A C 1
ATOM 777 O O . THR A 1 101 ? 11.844 -3.347 -16.811 1.00 86.69 101 THR A O 1
ATOM 780 N N . PRO A 1 102 ? 12.828 -3.192 -14.781 1.00 89.62 102 PRO A N 1
ATOM 781 C CA . PRO A 1 102 ? 13.864 -4.193 -15.039 1.00 89.62 102 PRO A CA 1
ATOM 782 C C . PRO A 1 102 ? 13.289 -5.545 -15.474 1.00 89.62 102 PRO A C 1
ATOM 784 O O . PRO A 1 102 ? 12.254 -5.972 -14.973 1.00 89.62 102 PRO A O 1
ATOM 787 N N . VAL A 1 103 ? 13.960 -6.222 -16.405 1.00 88.56 103 VAL A N 1
ATOM 788 C CA . VAL A 1 103 ? 13.564 -7.544 -16.902 1.00 88.56 103 VAL A CA 1
ATOM 789 C C . VAL A 1 103 ? 13.985 -8.618 -15.903 1.00 88.56 103 VAL A C 1
ATOM 791 O O . VAL A 1 103 ? 15.161 -8.971 -15.782 1.00 88.56 103 VAL A O 1
ATOM 794 N N . ASP A 1 104 ? 12.993 -9.182 -15.230 1.00 90.38 104 ASP A N 1
ATOM 795 C CA . ASP A 1 104 ? 13.158 -10.200 -14.199 1.00 90.38 104 ASP A CA 1
ATOM 796 C C . ASP A 1 104 ? 12.163 -11.365 -14.362 1.00 90.38 104 ASP A C 1
ATOM 798 O O . ASP A 1 104 ? 11.528 -11.507 -15.417 1.00 90.38 104 ASP A O 1
ATOM 802 N N . GLU A 1 105 ? 12.072 -12.256 -13.369 1.00 88.19 105 GLU A N 1
ATOM 803 C CA . GLU A 1 105 ? 11.218 -13.446 -13.408 1.00 88.19 105 GLU A CA 1
ATOM 804 C C . GLU A 1 105 ? 9.742 -13.133 -13.685 1.00 88.19 105 GLU A C 1
ATOM 806 O O . GLU A 1 105 ? 9.057 -13.963 -14.287 1.00 88.19 105 GLU A O 1
ATOM 811 N N . ARG A 1 106 ? 9.274 -11.921 -13.348 1.00 88.81 106 ARG A N 1
ATOM 812 C CA . ARG A 1 106 ? 7.880 -11.489 -13.528 1.00 88.81 106 ARG A CA 1
ATOM 813 C C . ARG A 1 106 ? 7.508 -11.249 -14.986 1.00 88.81 106 ARG A C 1
ATOM 815 O O . ARG A 1 106 ? 6.330 -11.188 -15.313 1.00 88.81 106 ARG A O 1
ATOM 822 N N . PHE A 1 107 ? 8.481 -11.130 -15.890 1.00 89.81 107 PHE A N 1
ATOM 823 C CA . PHE A 1 107 ? 8.221 -11.109 -17.331 1.00 89.81 107 PHE A CA 1
ATOM 824 C C . PHE A 1 107 ? 7.943 -12.539 -17.830 1.00 89.81 107 PHE A C 1
ATOM 826 O O . PHE A 1 107 ? 8.736 -13.096 -18.597 1.00 89.81 107 PHE A O 1
ATOM 833 N N . SER A 1 108 ? 6.874 -13.178 -17.345 1.00 87.62 108 SER A N 1
ATOM 834 C CA . SER A 1 108 ? 6.499 -14.566 -17.657 1.00 87.62 108 SER A CA 1
ATOM 835 C C . SER A 1 108 ? 5.867 -14.713 -19.036 1.00 87.62 108 SER A C 1
ATOM 837 O O . SER A 1 108 ? 6.154 -15.686 -19.735 1.00 87.62 108 SER A O 1
ATOM 839 N N . ASP A 1 109 ? 5.073 -13.725 -19.439 1.00 89.00 109 ASP A N 1
ATOM 840 C CA . ASP A 1 109 ? 4.151 -13.872 -20.558 1.00 89.00 109 ASP A CA 1
ATOM 841 C C . ASP A 1 109 ? 4.776 -13.417 -21.873 1.00 89.00 109 ASP A C 1
ATOM 843 O O . ASP A 1 109 ? 5.499 -12.418 -21.934 1.00 89.00 109 ASP A O 1
ATOM 847 N N . ASN A 1 110 ? 4.470 -14.145 -22.947 1.00 89.38 110 ASN A N 1
ATOM 848 C CA . ASN A 1 110 ? 4.879 -13.799 -24.303 1.00 89.38 110 ASN A CA 1
ATOM 849 C C . ASN A 1 110 ? 3.723 -13.140 -25.057 1.00 89.38 110 ASN A C 1
ATOM 851 O O . ASN A 1 110 ? 2.563 -13.512 -24.915 1.00 89.38 110 ASN A O 1
ATOM 855 N N . CYS A 1 111 ? 4.055 -12.166 -25.896 1.00 87.38 111 CYS A N 1
ATOM 856 C CA . CYS A 1 111 ? 3.111 -11.485 -26.761 1.00 87.38 111 CYS A CA 1
ATOM 857 C C . CYS A 1 111 ? 2.621 -12.440 -27.862 1.00 87.38 111 CYS A C 1
ATOM 859 O O . CYS A 1 111 ? 3.412 -12.767 -28.744 1.00 87.38 111 CYS A O 1
ATOM 861 N N . PRO A 1 112 ? 1.339 -12.831 -27.900 1.00 82.25 112 PRO A N 1
ATOM 862 C CA . PRO A 1 112 ? 0.870 -13.891 -28.797 1.00 82.25 112 PRO A CA 1
ATOM 863 C C . PRO A 1 112 ? 1.008 -13.537 -30.284 1.00 82.25 112 PRO A C 1
ATOM 865 O O . PRO A 1 112 ? 1.217 -14.414 -31.115 1.00 82.25 112 PRO A O 1
ATOM 868 N N . GLN A 1 113 ? 0.919 -12.251 -30.626 1.00 81.56 113 GLN A N 1
ATOM 869 C CA . GLN A 1 113 ? 0.933 -11.781 -32.014 1.00 81.56 113 GLN A CA 1
ATOM 870 C C . GLN A 1 113 ? 2.329 -11.445 -32.543 1.00 81.56 113 GLN A C 1
ATOM 872 O O . GLN A 1 113 ? 2.551 -11.444 -33.751 1.00 81.56 113 GLN A O 1
ATOM 877 N N . CYS A 1 114 ? 3.266 -11.122 -31.652 1.00 79.06 114 CYS A N 1
ATOM 878 C CA . CYS A 1 114 ? 4.605 -10.685 -32.038 1.00 79.06 114 CYS A CA 1
ATOM 879 C C . CYS A 1 114 ? 5.710 -11.593 -31.500 1.00 79.06 114 CYS A C 1
ATOM 881 O O . CYS A 1 114 ? 6.868 -11.379 -31.850 1.00 79.06 114 CYS A O 1
ATOM 883 N N . SER A 1 115 ? 5.387 -12.616 -30.698 1.00 73.62 115 SER A N 1
ATOM 884 C CA . SER A 1 115 ? 6.334 -13.657 -30.310 1.00 73.62 115 SER A CA 1
ATOM 885 C C . SER A 1 115 ? 6.435 -14.741 -31.386 1.00 73.62 115 SER A C 1
ATOM 887 O O . SER A 1 115 ? 5.979 -15.870 -31.217 1.00 73.62 115 SER A O 1
ATOM 889 N N . GLU A 1 116 ? 7.031 -14.409 -32.526 1.00 69.31 116 GLU A N 1
ATOM 890 C CA . GLU A 1 116 ? 7.462 -15.442 -33.470 1.00 69.31 116 GLU A CA 1
ATOM 891 C C . GLU A 1 116 ? 8.594 -16.274 -32.842 1.00 69.31 116 GLU A C 1
ATOM 893 O O . GLU A 1 116 ? 9.326 -15.783 -31.979 1.00 69.31 116 GLU A O 1
ATOM 898 N N . LYS A 1 117 ? 8.780 -17.535 -33.264 1.00 62.00 117 LYS A N 1
ATOM 899 C CA . LYS A 1 117 ? 9.765 -18.464 -32.658 1.00 62.00 117 LYS A CA 1
ATOM 900 C C . LYS A 1 117 ? 11.184 -17.879 -32.549 1.00 62.00 117 LYS A C 1
ATOM 902 O O . LYS A 1 117 ? 11.903 -18.205 -31.610 1.00 62.00 117 LYS A O 1
ATOM 907 N N . ALA A 1 118 ? 11.577 -17.003 -33.477 1.00 62.62 118 ALA A N 1
ATOM 908 C CA . ALA A 1 118 ? 12.881 -16.338 -33.463 1.00 62.62 118 ALA A CA 1
ATOM 909 C C . ALA A 1 118 ? 12.975 -15.167 -32.459 1.00 62.62 118 ALA A C 1
ATOM 911 O O . ALA A 1 118 ? 14.072 -14.801 -32.035 1.00 62.62 118 ALA A O 1
ATOM 912 N N . TYR A 1 119 ? 11.840 -14.595 -32.051 1.00 66.62 119 TYR A N 1
ATOM 913 C CA . TYR A 1 119 ? 11.745 -13.369 -31.266 1.00 66.62 119 TYR A CA 1
ATOM 914 C C . TYR A 1 119 ? 10.694 -13.517 -30.155 1.00 66.62 119 TYR A C 1
ATOM 916 O O . TYR A 1 119 ? 9.568 -13.069 -30.297 1.00 66.62 119 TYR A O 1
ATOM 924 N N . GLN A 1 120 ? 11.064 -14.095 -29.008 1.00 77.75 120 GLN A N 1
ATOM 925 C CA . GLN A 1 120 ? 10.183 -14.242 -27.834 1.00 77.75 120 GLN A CA 1
ATOM 926 C C . GLN A 1 120 ? 9.908 -12.902 -27.123 1.00 77.75 120 GLN A C 1
ATOM 928 O O . GLN A 1 120 ? 10.483 -12.599 -26.075 1.00 77.75 120 GLN A O 1
ATOM 933 N N . TRP A 1 121 ? 9.087 -12.045 -27.730 1.00 85.75 121 TRP A N 1
ATOM 934 C CA . TRP A 1 121 ? 8.681 -10.775 -27.136 1.00 85.75 121 TRP A CA 1
ATOM 935 C C . TRP A 1 121 ? 7.835 -11.005 -25.890 1.00 85.75 121 TRP A C 1
ATOM 937 O O . TRP A 1 121 ? 6.779 -11.623 -25.976 1.00 85.75 121 TRP A O 1
ATOM 947 N N . ARG A 1 122 ? 8.280 -10.465 -24.756 1.00 88.38 122 ARG A N 1
ATOM 948 C CA . ARG A 1 122 ? 7.577 -10.566 -23.475 1.00 88.38 122 ARG A CA 1
ATOM 949 C C . ARG A 1 122 ? 6.597 -9.412 -23.286 1.00 88.38 122 ARG A C 1
ATOM 951 O O . ARG A 1 122 ? 6.793 -8.337 -23.858 1.00 88.38 122 ARG A O 1
ATOM 958 N N . ILE A 1 123 ? 5.572 -9.639 -22.476 1.00 90.56 123 ILE A N 1
ATOM 959 C CA . ILE A 1 123 ? 4.653 -8.609 -21.994 1.00 90.56 123 ILE A CA 1
ATOM 960 C C . ILE A 1 123 ? 5.224 -8.049 -20.689 1.00 90.56 123 ILE A C 1
ATOM 962 O O . ILE A 1 123 ? 5.680 -8.796 -19.823 1.00 90.56 123 ILE A O 1
ATOM 966 N N . CYS A 1 124 ? 5.261 -6.725 -20.562 1.00 89.81 124 CYS A N 1
ATOM 967 C CA . CYS A 1 124 ? 5.665 -6.086 -19.317 1.00 89.81 124 CYS A CA 1
ATOM 968 C C . CYS A 1 124 ? 4.559 -6.240 -18.262 1.00 89.81 124 CYS A C 1
ATOM 970 O O . CYS A 1 124 ? 3.455 -5.766 -18.515 1.00 89.81 124 CYS A O 1
ATOM 972 N N . PRO A 1 125 ? 4.844 -6.778 -17.063 1.00 89.38 125 PRO A N 1
ATOM 973 C CA . PRO A 1 125 ? 3.824 -6.984 -16.029 1.00 89.38 125 PRO A CA 1
ATOM 974 C C . PRO A 1 125 ? 3.324 -5.678 -15.385 1.00 89.38 125 PRO A C 1
ATOM 976 O O . PRO A 1 125 ? 2.372 -5.697 -14.617 1.00 89.38 125 PRO A O 1
ATOM 979 N N . VAL A 1 126 ? 3.982 -4.544 -15.658 1.00 89.12 126 VAL A N 1
ATOM 980 C CA . VAL A 1 126 ? 3.644 -3.238 -15.069 1.00 89.12 126 VAL A CA 1
ATOM 981 C C . VAL A 1 126 ? 2.789 -2.400 -16.015 1.00 89.12 126 VAL A C 1
ATOM 983 O O . VAL A 1 126 ? 1.754 -1.883 -15.616 1.00 89.12 126 VAL A O 1
ATOM 986 N N . CYS A 1 127 ? 3.219 -2.243 -17.270 1.00 86.25 127 CYS A N 1
ATOM 987 C CA . CYS A 1 127 ? 2.537 -1.377 -18.239 1.00 86.25 127 CYS A CA 1
ATOM 988 C C . CYS A 1 127 ? 1.852 -2.138 -19.380 1.00 86.25 127 CYS A C 1
ATOM 990 O O . CYS A 1 127 ? 1.383 -1.511 -20.326 1.00 86.25 127 CYS A O 1
ATOM 992 N N . ASN A 1 128 ? 1.852 -3.475 -19.337 1.00 89.38 128 ASN A N 1
ATOM 993 C CA . ASN A 1 128 ? 1.340 -4.361 -20.389 1.00 89.38 128 ASN A CA 1
ATOM 994 C C . ASN A 1 128 ? 1.950 -4.128 -21.780 1.00 89.38 128 ASN A C 1
ATOM 996 O O . ASN A 1 128 ? 1.441 -4.628 -22.783 1.00 89.38 128 ASN A O 1
ATOM 1000 N N . ALA A 1 129 ? 3.077 -3.411 -21.859 1.00 89.31 129 ALA A N 1
ATOM 1001 C CA . ALA A 1 129 ? 3.736 -3.167 -23.126 1.00 89.31 129 ALA A CA 1
ATOM 1002 C C . ALA A 1 129 ? 4.333 -4.440 -23.714 1.00 89.31 129 ALA A C 1
ATOM 1004 O O . ALA A 1 129 ? 4.956 -5.233 -23.005 1.00 89.31 129 ALA A O 1
ATOM 1005 N N . CYS A 1 130 ? 4.185 -4.609 -25.025 1.00 88.50 130 CYS A N 1
ATOM 1006 C CA . CYS A 1 130 ? 4.613 -5.811 -25.729 1.00 88.50 130 CYS A CA 1
ATOM 1007 C C . CYS A 1 130 ? 5.340 -5.497 -27.049 1.00 88.50 130 CYS A C 1
ATOM 1009 O O . CYS A 1 130 ? 5.526 -4.338 -27.430 1.00 88.50 130 CYS A O 1
ATOM 1011 N N . GLY A 1 131 ? 5.765 -6.544 -27.764 1.00 84.50 131 GLY A N 1
ATOM 1012 C CA . GLY A 1 131 ? 6.481 -6.411 -29.036 1.00 84.50 131 GLY A CA 1
ATOM 1013 C C . GLY A 1 131 ? 5.673 -5.760 -30.156 1.00 84.50 131 GLY A C 1
ATOM 1014 O O . GLY A 1 131 ? 6.256 -5.083 -30.996 1.00 84.50 131 GLY A O 1
ATOM 1015 N N . CYS A 1 132 ? 4.346 -5.910 -30.156 1.00 85.19 132 CYS A N 1
ATOM 1016 C CA . CYS A 1 132 ? 3.506 -5.315 -31.194 1.00 85.19 132 CYS A CA 1
ATOM 1017 C C . CYS A 1 132 ? 3.460 -3.790 -31.101 1.00 85.19 132 CYS A C 1
ATOM 1019 O O . CYS A 1 132 ? 3.524 -3.124 -32.130 1.00 85.19 132 CYS A O 1
ATOM 1021 N N . GLN A 1 133 ? 3.451 -3.244 -29.884 1.00 85.00 133 GLN A N 1
ATOM 1022 C CA . GLN A 1 133 ? 3.560 -1.803 -29.654 1.00 85.00 133 GLN A CA 1
ATOM 1023 C C . GLN A 1 133 ? 4.931 -1.277 -30.085 1.00 85.00 133 GLN A C 1
ATOM 1025 O O . GLN A 1 133 ? 5.021 -0.311 -30.834 1.00 85.00 133 GLN A O 1
ATOM 1030 N N . ARG A 1 134 ? 6.018 -1.956 -29.684 1.00 83.88 134 ARG A N 1
ATOM 1031 C CA . ARG A 1 134 ? 7.383 -1.548 -30.066 1.00 83.88 134 ARG A CA 1
ATOM 1032 C C . ARG A 1 134 ? 7.619 -1.618 -31.575 1.00 83.88 134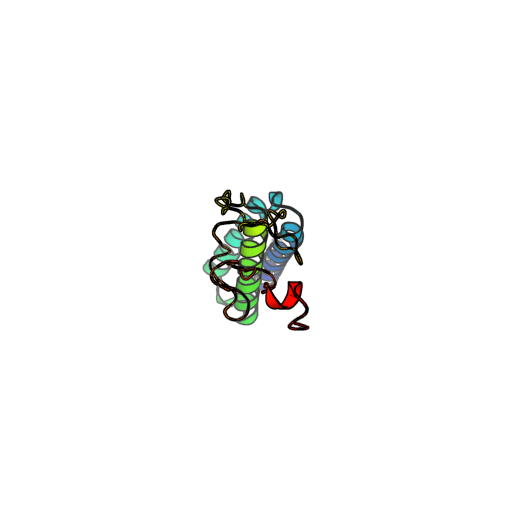 ARG A C 1
ATOM 1034 O O . ARG A 1 134 ? 8.402 -0.838 -32.101 1.00 83.88 134 ARG A O 1
ATOM 1041 N N . ALA A 1 135 ? 6.962 -2.550 -32.260 1.00 82.94 135 ALA A N 1
ATOM 1042 C CA . ALA A 1 135 ? 7.014 -2.691 -33.712 1.00 82.94 135 ALA A CA 1
ATOM 1043 C C . ALA A 1 135 ? 6.026 -1.773 -34.460 1.00 82.94 135 ALA A C 1
ATOM 1045 O O . AL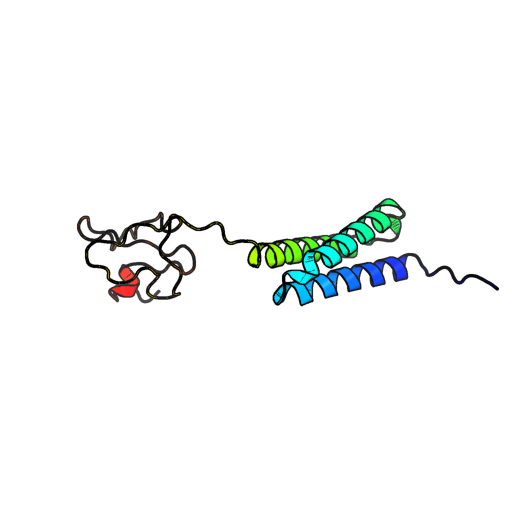A A 1 135 ? 5.942 -1.871 -35.680 1.00 82.94 135 ALA A O 1
ATOM 1046 N N . GLY A 1 136 ? 5.251 -0.933 -33.760 1.00 82.62 136 GLY A N 1
ATOM 1047 C CA . GLY A 1 136 ? 4.250 -0.052 -34.372 1.00 82.62 136 GLY A CA 1
ATOM 1048 C C . GLY A 1 136 ? 3.055 -0.778 -35.002 1.00 82.62 136 GLY A C 1
ATOM 1049 O O . GLY A 1 136 ? 2.320 -0.180 -35.778 1.00 82.62 136 GLY A O 1
ATOM 1050 N N . LYS A 1 137 ? 2.847 -2.065 -34.688 1.00 82.31 137 LYS A N 1
ATOM 1051 C CA . LYS A 1 137 ? 1.710 -2.861 -35.187 1.00 82.31 137 LYS A CA 1
ATOM 1052 C C . LYS A 1 137 ? 0.405 -2.540 -34.454 1.00 82.31 137 LYS A C 1
ATOM 1054 O O . LYS A 1 137 ? -0.666 -2.766 -35.004 1.00 82.31 137 LYS A O 1
ATOM 1059 N N . VAL A 1 138 ? 0.494 -2.041 -33.220 1.00 78.44 138 VAL A N 1
ATOM 1060 C CA . VAL A 1 138 ? -0.646 -1.568 -32.422 1.00 78.44 138 VAL A CA 1
ATOM 1061 C C . VAL A 1 138 ? -0.282 -0.254 -31.729 1.00 78.44 138 VAL A C 1
ATOM 1063 O O . VAL A 1 138 ? 0.867 -0.063 -31.334 1.00 78.44 138 VAL A O 1
ATOM 1066 N N . LEU A 1 139 ? -1.257 0.647 -31.592 1.00 65.50 139 LEU A N 1
ATOM 1067 C CA . LEU A 1 139 ? -1.090 1.963 -30.954 1.00 65.50 139 LEU A CA 1
ATOM 1068 C C . LEU A 1 139 ? -0.958 1.874 -29.421 1.00 65.50 139 LEU A C 1
ATOM 1070 O O . LEU A 1 139 ? -0.264 2.686 -28.816 1.00 65.50 139 LEU A O 1
ATOM 1074 N N . ILE A 1 140 ? -1.692 0.914 -28.846 1.00 57.41 140 ILE A N 1
ATOM 1075 C CA . ILE A 1 140 ? -1.920 0.575 -27.428 1.00 57.41 140 ILE A CA 1
ATOM 1076 C C . ILE A 1 140 ? -0.835 -0.216 -26.738 1.00 57.41 140 ILE A C 1
ATOM 1078 O O . ILE A 1 140 ? -0.996 -1.452 -26.867 1.00 57.41 140 ILE A O 1
#

Sequence (140 aa):
MPKTTAKPEATVEEAMERLRQAAIEARSSSEVAEEAQKAVEHLNELYAANKEAFTAEDVRFANVLRGALGARLAAHGPKVAHTKKAKRKGDKLDHCWRCLTPVDERFSDNCPQCSEKAYQWRICPVCNACGCQRAGKVLI

Secondary structure (DSSP, 8-state):
-------HHHHHHHHHHHHHHHHHHTTT-STTHHHHHHHHHHHHHHHHH-GGGS-HHHHHHHHHHHHHHHHHHHHHS------BPPPPTT---SB-TTT--B-BTT---B-TTT--TT--PBPPTTT---HHHHTTS---

Organism: NCBI:txid2774151

pLDDT: mean 83.27, std 10.97, range [40.75, 94.12]

Radius of gyration: 23.97 Å; chains: 1; bounding box: 40×38×76 Å

Foldseek 3Di:
DDPPDDDLLVVLVVLLVQLVVLLVCLQPDLPSVVSNVVSLVSNVVSCVVDVPSDDPVSVVSSVVSVVSSVVSNVVVPPPPPFAQDDDQVPDPDQADPPPRHGHGPVQPAFDPPQCDVNTRWTQDPPPRDTPCCVVVVDVD